Protein AF-U9TX97-F1 (afdb_monomer_lite)

Secondary structure (DSSP, 8-state):
-HHHHHHH----SEEEEEE-SSS--HHHHHHHHT-SS--EEEEEESS--GGGGHHHHHTTTTT--EEEEEE--SS----GGGGG-TT--EEEEE---GGGS-TT----------HHHHHHTT---TT--EEE--S---GGGGSTTSHHHHHHHHH-

Radius of gyration: 16.63 Å; chains: 1; bounding box: 49×25×44 Å

Structure (mmCIF, N/CA/C/O backbone):
data_AF-U9TX97-F1
#
_entry.id   AF-U9TX97-F1
#
loop_
_atom_site.group_PDB
_atom_site.id
_atom_site.type_symbol
_a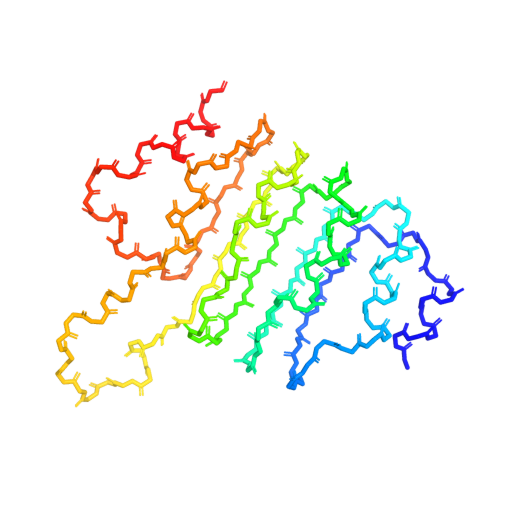tom_site.label_atom_id
_atom_site.label_alt_id
_atom_site.label_comp_id
_atom_site.label_asym_id
_atom_site.label_entity_id
_atom_site.label_seq_id
_atom_site.pdbx_PDB_ins_code
_atom_site.Cartn_x
_atom_site.Cartn_y
_atom_site.Cartn_z
_atom_site.occupancy
_atom_site.B_iso_or_equiv
_atom_site.auth_seq_id
_atom_site.auth_comp_id
_atom_site.auth_asym_id
_atom_site.auth_atom_id
_atom_site.pdbx_PDB_model_num
ATOM 1 N N . PHE A 1 1 ? -18.700 3.498 -14.867 1.00 90.56 1 PHE A N 1
ATOM 2 C CA . PHE A 1 1 ? -18.494 2.409 -13.892 1.00 90.56 1 PHE A CA 1
ATOM 3 C C . PHE A 1 1 ? -17.905 2.912 -12.572 1.00 90.56 1 PHE A C 1
ATOM 5 O O . PHE A 1 1 ? -18.680 3.078 -11.644 1.00 90.56 1 PHE A O 1
ATOM 12 N N . PHE A 1 2 ? -16.604 3.233 -12.464 1.00 94.81 2 PHE A N 1
ATOM 13 C CA . PHE A 1 2 ? -16.000 3.614 -11.169 1.00 94.81 2 PHE A CA 1
ATOM 14 C C . PHE A 1 2 ? -16.665 4.814 -10.483 1.00 94.81 2 PHE A C 1
ATOM 16 O O . PHE A 1 2 ? -16.882 4.761 -9.282 1.00 94.81 2 PHE A O 1
ATOM 23 N N . TYR A 1 3 ? -17.078 5.828 -11.250 1.00 95.12 3 TYR A N 1
ATOM 24 C CA . TYR A 1 3 ? -17.838 6.965 -10.719 1.00 95.12 3 TYR A CA 1
ATOM 25 C C . TYR A 1 3 ? -19.166 6.556 -10.062 1.00 95.12 3 TYR A C 1
ATOM 27 O O . TYR A 1 3 ? -19.579 7.140 -9.077 1.00 95.12 3 TYR A O 1
ATOM 35 N N . GLN A 1 4 ? -19.853 5.536 -10.583 1.00 96.00 4 GLN A N 1
ATOM 36 C CA . GLN A 1 4 ? -21.097 5.055 -9.972 1.00 96.00 4 GLN A CA 1
ATOM 37 C C . GLN A 1 4 ? -20.800 4.279 -8.689 1.00 96.00 4 GLN A C 1
ATOM 39 O O . GLN A 1 4 ? -21.470 4.494 -7.685 1.00 96.00 4 GLN A O 1
ATOM 44 N N . LEU A 1 5 ? -19.766 3.427 -8.699 1.00 95.69 5 LEU A N 1
ATOM 45 C CA . LEU A 1 5 ? -19.322 2.727 -7.493 1.00 95.69 5 LEU A CA 1
ATOM 46 C C . LEU A 1 5 ? -18.889 3.703 -6.399 1.00 95.69 5 LEU A C 1
ATOM 48 O O . LEU A 1 5 ? -19.191 3.463 -5.234 1.00 95.69 5 LEU A O 1
ATOM 52 N N . SER A 1 6 ? -18.236 4.809 -6.757 1.00 95.75 6 SER A N 1
ATOM 53 C CA . SER A 1 6 ? -17.796 5.810 -5.785 1.00 95.75 6 SER A CA 1
ATOM 54 C C . SER A 1 6 ? -18.961 6.494 -5.068 1.00 95.75 6 SER A C 1
ATOM 56 O O . SER A 1 6 ? -18.762 6.935 -3.945 1.00 95.75 6 SER A O 1
ATOM 58 N N . GLN A 1 7 ? -20.168 6.519 -5.652 1.00 95.88 7 GLN A N 1
ATOM 59 C 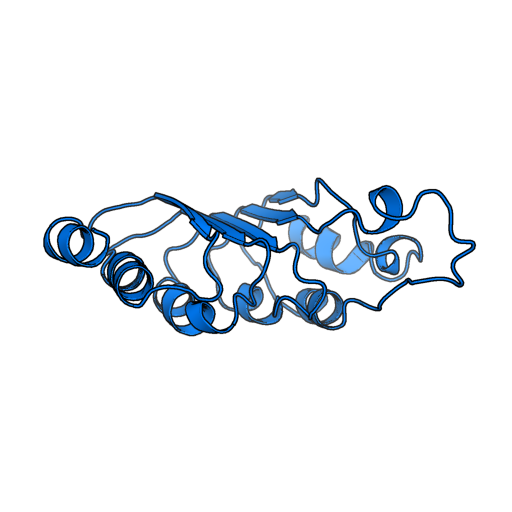CA . GLN A 1 7 ? -21.367 7.069 -5.000 1.00 95.88 7 GLN A CA 1
ATOM 60 C C . GLN A 1 7 ? -22.068 6.090 -4.047 1.00 95.88 7 GLN A C 1
ATOM 62 O O . GLN A 1 7 ? -22.901 6.510 -3.249 1.00 95.88 7 GLN A O 1
ATOM 67 N N . VAL A 1 8 ? -21.807 4.783 -4.160 1.00 95.81 8 VAL A N 1
ATOM 68 C CA . VAL A 1 8 ? -22.534 3.753 -3.389 1.00 95.81 8 VAL A CA 1
ATOM 69 C C . VAL A 1 8 ? -21.635 2.935 -2.464 1.00 95.81 8 VAL A C 1
ATOM 71 O O . VAL A 1 8 ? -22.124 2.252 -1.565 1.00 95.81 8 VAL A O 1
ATOM 74 N N . CYS A 1 9 ? -20.318 2.974 -2.667 1.00 93.94 9 CYS A N 1
ATOM 75 C CA . CYS A 1 9 ? -19.342 2.197 -1.916 1.00 93.94 9 CYS A CA 1
ATOM 76 C C . CYS A 1 9 ? -18.347 3.129 -1.223 1.00 93.94 9 CYS A C 1
ATOM 78 O O . CYS A 1 9 ? -17.452 3.666 -1.866 1.00 93.94 9 CYS A O 1
ATOM 80 N N . HIS A 1 10 ? -18.463 3.241 0.101 1.00 95.94 10 HIS A N 1
ATOM 81 C CA . HIS A 1 10 ? -17.564 4.049 0.941 1.00 95.94 10 HIS A CA 1
ATOM 82 C C . HIS A 1 10 ? -16.824 3.227 2.006 1.00 95.94 10 HIS A C 1
ATOM 84 O O . HIS A 1 10 ? -16.103 3.774 2.835 1.00 95.94 10 HIS A O 1
ATOM 90 N N . ASN A 1 11 ? -17.016 1.905 2.021 1.00 96.56 11 ASN A N 1
ATOM 91 C CA . ASN A 1 11 ? -16.507 1.013 3.068 1.00 96.56 11 ASN A CA 1
ATOM 92 C C . ASN A 1 11 ? -15.651 -0.137 2.515 1.00 96.56 11 ASN A C 1
ATOM 94 O O . ASN A 1 11 ? -15.454 -1.146 3.197 1.00 96.56 11 ASN A O 1
ATOM 98 N N . LEU A 1 12 ? -15.139 -0.010 1.287 1.00 97.38 12 LEU A N 1
ATOM 99 C CA . LEU A 1 12 ? -14.184 -0.970 0.747 1.00 97.38 12 LEU A CA 1
ATOM 100 C C . LEU A 1 12 ? -12.906 -0.919 1.584 1.00 97.38 12 LEU A C 1
ATOM 102 O O . LEU A 1 12 ? -12.250 0.112 1.704 1.00 97.38 12 LEU A O 1
ATOM 106 N N . GLN A 1 13 ? -12.541 -2.066 2.148 1.00 97.56 13 GLN A N 1
ATOM 107 C CA . GLN A 1 13 ? -11.291 -2.213 2.895 1.00 97.56 13 GLN A CA 1
ATOM 108 C C . GLN A 1 13 ? -10.132 -2.633 1.992 1.00 97.56 13 GLN A C 1
ATOM 110 O O . GLN A 1 13 ? -8.975 -2.588 2.408 1.00 97.56 13 GLN A O 1
ATOM 115 N N . SER A 1 14 ? -10.420 -3.094 0.776 1.00 98.12 14 SER A N 1
ATOM 116 C CA . SER A 1 14 ? -9.425 -3.612 -0.157 1.00 98.12 14 SER A CA 1
ATOM 117 C C . SER A 1 14 ? -9.791 -3.252 -1.587 1.00 98.12 14 SER A C 1
ATOM 119 O O . SER A 1 14 ? -10.928 -3.467 -2.003 1.00 98.12 14 SER A O 1
ATOM 121 N N . ILE A 1 15 ? -8.820 -2.730 -2.331 1.00 97.75 15 ILE A N 1
ATOM 122 C CA . ILE A 1 15 ? -8.935 -2.448 -3.763 1.00 97.75 15 ILE A CA 1
ATOM 123 C C . ILE A 1 15 ? -7.728 -3.080 -4.455 1.00 97.75 15 ILE A C 1
ATOM 125 O O . ILE A 1 15 ? -6.587 -2.802 -4.093 1.00 97.75 15 ILE A O 1
ATOM 129 N N . ALA A 1 16 ? -7.989 -3.933 -5.443 1.00 97.00 16 ALA A N 1
ATOM 130 C CA . ALA A 1 16 ? -6.975 -4.559 -6.284 1.00 97.00 16 ALA A CA 1
ATOM 131 C C . ALA A 1 16 ? -7.354 -4.350 -7.750 1.00 97.00 16 ALA A C 1
ATOM 133 O O . ALA A 1 16 ? -8.400 -4.834 -8.181 1.00 97.00 16 ALA A O 1
ATOM 134 N N . ILE A 1 17 ? -6.558 -3.578 -8.491 1.00 94.19 17 ILE A N 1
ATOM 135 C CA . ILE A 1 17 ? -6.893 -3.151 -9.854 1.00 94.19 17 ILE A CA 1
ATOM 136 C C . ILE A 1 17 ? -5.662 -3.221 -10.751 1.00 94.19 17 ILE A C 1
ATOM 138 O O . ILE A 1 17 ? -4.569 -2.793 -10.380 1.00 94.19 17 ILE A O 1
ATOM 142 N N . ILE A 1 18 ? -5.892 -3.721 -11.962 1.00 92.06 18 ILE A N 1
ATOM 143 C CA . ILE A 1 18 ? -4.959 -3.649 -13.079 1.00 92.06 18 ILE A CA 1
ATOM 144 C C . ILE A 1 18 ? -5.404 -2.493 -13.984 1.00 92.06 18 ILE A C 1
ATOM 146 O O . ILE A 1 18 ? -6.565 -2.426 -14.392 1.00 92.06 18 ILE A O 1
ATOM 150 N N . ILE A 1 19 ? -4.497 -1.560 -14.254 1.00 88.19 19 ILE A N 1
ATOM 151 C CA . ILE A 1 19 ? -4.713 -0.347 -15.039 1.00 88.19 19 ILE A CA 1
ATOM 152 C C . ILE A 1 19 ? -4.074 -0.565 -16.412 1.00 88.19 19 ILE A C 1
ATOM 154 O O . ILE A 1 19 ? -2.862 -0.447 -16.565 1.00 88.19 19 ILE A O 1
ATOM 158 N N . ASN A 1 20 ? -4.912 -0.888 -17.399 1.00 83.88 20 ASN A N 1
ATOM 159 C CA . ASN A 1 20 ? -4.495 -1.141 -18.786 1.00 83.88 20 ASN A CA 1
ATOM 160 C C . ASN A 1 20 ? -4.612 0.095 -19.696 1.00 83.88 20 ASN A C 1
ATOM 162 O O . ASN A 1 20 ? -4.309 0.019 -20.878 1.00 83.88 20 ASN A O 1
ATOM 166 N N . ASN A 1 21 ? -5.115 1.216 -19.178 1.00 79.00 21 ASN A N 1
ATOM 167 C CA . ASN A 1 21 ? -5.241 2.458 -19.940 1.00 79.00 21 ASN A CA 1
ATOM 168 C C . ASN A 1 21 ? -4.011 3.315 -19.721 1.00 79.00 21 ASN A C 1
ATOM 170 O O . ASN A 1 21 ? -3.518 3.312 -18.606 1.00 79.00 21 ASN A O 1
ATOM 174 N N . ASN A 1 22 ? -3.660 4.154 -20.688 1.00 78.56 22 ASN A N 1
ATOM 175 C CA . ASN A 1 22 ? -2.606 5.174 -20.635 1.00 78.56 22 ASN A CA 1
ATOM 176 C C . ASN A 1 22 ? -2.762 6.273 -19.533 1.00 78.56 22 ASN A C 1
ATOM 178 O O . ASN A 1 22 ? -2.033 7.263 -19.534 1.00 78.56 22 ASN A O 1
ATOM 182 N N . TYR A 1 23 ? -3.727 6.148 -18.611 1.00 82.56 23 TYR A N 1
ATOM 183 C CA . TYR A 1 23 ? -3.882 7.019 -17.441 1.00 82.56 23 TYR A CA 1
ATOM 184 C C . TYR A 1 23 ? -4.798 6.403 -16.370 1.00 82.56 23 TYR A C 1
ATOM 186 O O . TYR A 1 23 ? -5.686 5.584 -16.637 1.00 82.56 23 TYR A O 1
ATOM 194 N N . VAL A 1 24 ? -4.653 6.880 -15.130 1.00 88.06 24 VAL A N 1
ATOM 195 C CA . VAL A 1 24 ? -5.577 6.556 -14.035 1.00 88.06 24 VAL A CA 1
ATOM 196 C C . VAL A 1 24 ? -6.853 7.386 -14.176 1.00 88.06 24 VAL A C 1
ATOM 198 O O . VAL A 1 24 ? -6.833 8.608 -14.042 1.00 88.06 24 VAL A O 1
ATOM 201 N N . SER A 1 25 ? -7.992 6.731 -14.413 1.00 91.62 25 SER A N 1
ATOM 202 C CA . SER A 1 25 ? -9.270 7.436 -14.593 1.00 91.62 25 SER A CA 1
ATOM 203 C C . SER A 1 25 ? -9.706 8.226 -13.348 1.00 91.62 25 SER A C 1
ATOM 205 O O . SER A 1 25 ? -9.563 7.752 -12.218 1.00 91.62 25 SER A O 1
ATOM 207 N N . ASN A 1 26 ? -10.337 9.390 -13.547 1.00 93.75 26 ASN A N 1
ATOM 208 C CA . ASN A 1 26 ? -10.877 10.205 -12.449 1.00 93.75 26 ASN A CA 1
ATOM 209 C C . ASN A 1 26 ? -11.889 9.440 -11.591 1.00 93.75 26 ASN A C 1
ATOM 211 O O . ASN A 1 26 ? -11.859 9.551 -10.372 1.00 93.75 26 ASN A O 1
ATOM 215 N N . GLY A 1 27 ? -12.725 8.598 -12.208 1.00 95.81 27 GLY A N 1
ATOM 216 C CA . GLY A 1 27 ? -13.668 7.764 -11.463 1.00 95.81 27 GLY A CA 1
ATOM 217 C C . GLY A 1 27 ? -12.973 6.777 -10.520 1.00 95.81 27 GLY A C 1
ATOM 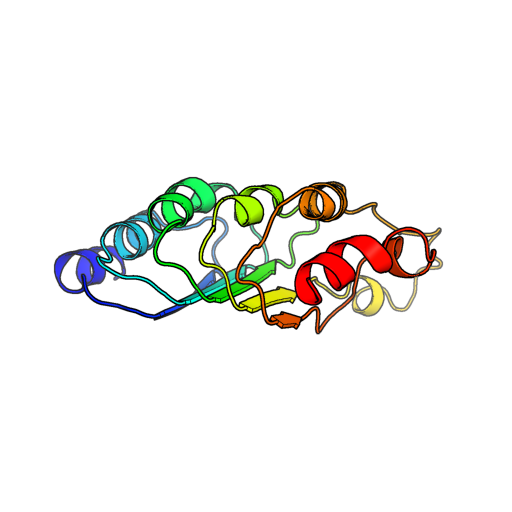218 O O . GLY A 1 27 ? -13.468 6.536 -9.426 1.00 95.81 27 GLY A O 1
ATOM 219 N N . LEU A 1 28 ? -11.815 6.226 -10.905 1.00 95.44 28 LEU A N 1
ATOM 220 C CA . LEU A 1 28 ? -11.019 5.374 -10.016 1.00 95.44 28 LEU A CA 1
ATOM 221 C C . LEU A 1 28 ? -10.377 6.190 -8.884 1.00 95.44 28 LEU A C 1
ATOM 223 O O . LEU A 1 28 ? -10.416 5.766 -7.728 1.00 95.44 28 LEU A O 1
ATOM 227 N N . LYS A 1 29 ? -9.829 7.372 -9.198 1.00 96.19 29 LYS A N 1
ATOM 228 C CA . LYS A 1 29 ? -9.283 8.291 -8.184 1.00 96.19 29 LYS A CA 1
ATOM 229 C C . LYS A 1 29 ? -10.357 8.664 -7.152 1.00 96.19 29 LYS A C 1
ATOM 231 O O . LYS A 1 29 ? -10.091 8.662 -5.953 1.00 96.19 29 LYS A O 1
ATOM 236 N N . GLU A 1 30 ? -11.578 8.930 -7.605 1.00 97.38 30 GLU A N 1
ATOM 237 C CA . GLU A 1 30 ? -12.720 9.240 -6.744 1.00 97.38 30 GLU A CA 1
ATOM 238 C C . GLU A 1 30 ? -13.158 8.032 -5.911 1.00 97.38 30 GLU A C 1
ATOM 240 O O . GLU A 1 30 ? -13.303 8.156 -4.697 1.00 97.38 30 GLU A O 1
ATOM 245 N N . LEU A 1 31 ? -13.280 6.850 -6.530 1.00 97.69 31 LEU A N 1
ATOM 246 C CA . LEU A 1 31 ? -13.609 5.615 -5.820 1.00 97.69 31 LEU A CA 1
ATOM 247 C C . LEU A 1 31 ? -12.640 5.360 -4.669 1.00 97.69 31 LEU A C 1
ATOM 249 O O . LEU A 1 31 ? -13.091 5.117 -3.558 1.00 97.69 31 LEU A O 1
ATOM 253 N N . ILE A 1 32 ? -11.330 5.438 -4.903 1.00 97.50 32 ILE A N 1
ATOM 254 C CA . ILE A 1 32 ? -10.343 5.246 -3.834 1.00 97.50 32 ILE A CA 1
ATOM 255 C C . ILE A 1 32 ? -10.504 6.343 -2.778 1.00 97.50 32 ILE A C 1
ATOM 257 O O . ILE A 1 32 ? -10.679 6.022 -1.607 1.00 97.50 32 ILE A O 1
ATOM 261 N N . SER A 1 33 ? -10.533 7.616 -3.194 1.00 97.00 33 SER A N 1
ATOM 262 C CA . SER A 1 33 ? -10.567 8.766 -2.281 1.00 97.00 33 SER A CA 1
ATOM 263 C C . SER A 1 33 ? -11.755 8.769 -1.317 1.00 97.00 33 SER A C 1
ATOM 265 O O . SER A 1 33 ? -11.653 9.396 -0.264 1.00 97.00 33 SER A O 1
ATOM 267 N N . LEU A 1 34 ? -12.887 8.174 -1.697 1.00 97.25 34 LEU A N 1
ATOM 268 C CA . LEU A 1 34 ? -14.123 8.186 -0.910 1.00 97.25 34 LEU A CA 1
ATOM 269 C C . LEU A 1 34 ? -14.253 6.991 0.049 1.00 97.25 34 LEU A C 1
ATOM 271 O O . LEU A 1 34 ? -15.312 6.815 0.652 1.00 97.25 34 LEU A O 1
ATOM 275 N N . GLN A 1 35 ? -13.213 6.162 0.201 1.00 97.69 35 GLN A N 1
ATOM 276 C CA . GLN A 1 35 ? -13.235 5.049 1.154 1.00 97.69 35 GLN A CA 1
ATOM 277 C C . GLN A 1 35 ? -12.895 5.501 2.580 1.00 97.69 35 GLN A C 1
ATOM 279 O O . GLN A 1 35 ? -11.841 6.077 2.835 1.00 97.69 35 GLN A O 1
ATOM 284 N N . ASN A 1 36 ? -13.748 5.153 3.542 1.00 95.12 36 ASN A N 1
ATOM 285 C CA . ASN A 1 36 ? -13.605 5.548 4.946 1.00 95.12 36 ASN A CA 1
ATOM 286 C C . ASN A 1 36 ? -12.433 4.860 5.663 1.00 95.12 36 ASN A C 1
ATOM 288 O O . ASN A 1 36 ? -11.830 5.435 6.564 1.00 95.12 36 ASN A O 1
ATOM 292 N N . ASN A 1 37 ? -12.133 3.605 5.316 1.00 94.25 37 ASN A N 1
ATOM 293 C CA . ASN A 1 37 ? -11.127 2.805 6.021 1.00 94.25 37 ASN A CA 1
ATOM 294 C C . ASN A 1 37 ? -10.457 1.793 5.086 1.00 94.25 37 ASN A C 1
ATOM 296 O O . ASN A 1 37 ? -10.535 0.575 5.280 1.00 94.25 37 ASN A O 1
ATOM 300 N N . LEU A 1 38 ? -9.841 2.312 4.028 1.00 98.00 38 LEU A N 1
ATOM 301 C CA . LEU A 1 38 ? -9.122 1.495 3.064 1.00 98.00 38 LEU A CA 1
ATOM 302 C C . LEU A 1 38 ? -7.816 0.985 3.680 1.00 98.00 38 LEU A C 1
ATOM 304 O O . LEU A 1 38 ? -6.964 1.779 4.077 1.00 98.00 38 LEU A O 1
ATOM 308 N N . LYS A 1 39 ? -7.663 -0.339 3.754 1.00 98.25 39 LYS A N 1
ATOM 309 C CA . LYS A 1 39 ? -6.516 -1.001 4.395 1.00 98.25 39 LYS A CA 1
ATOM 310 C C . LYS A 1 39 ? -5.536 -1.585 3.390 1.00 98.25 39 LYS A C 1
ATOM 312 O O . LYS A 1 39 ? -4.331 -1.568 3.625 1.00 98.25 39 LYS A O 1
ATOM 317 N N . ASN A 1 40 ? -6.049 -2.105 2.279 1.00 98.50 40 ASN A N 1
ATOM 318 C CA . ASN A 1 40 ? -5.245 -2.826 1.303 1.00 98.50 40 ASN A CA 1
ATOM 319 C C . ASN A 1 40 ? -5.405 -2.197 -0.081 1.00 98.50 40 ASN A C 1
ATOM 321 O O . ASN A 1 40 ? -6.521 -2.082 -0.593 1.00 98.50 40 ASN A O 1
ATOM 325 N N . ILE A 1 41 ? -4.285 -1.841 -0.697 1.00 97.88 41 ILE A N 1
ATOM 326 C CA . ILE A 1 41 ? -4.219 -1.386 -2.085 1.00 97.88 41 ILE A CA 1
ATOM 327 C C . ILE A 1 41 ? -3.280 -2.319 -2.847 1.00 97.88 41 ILE A C 1
ATOM 329 O O . ILE A 1 41 ? -2.145 -2.548 -2.429 1.00 97.88 41 ILE A O 1
ATOM 333 N N . ALA A 1 42 ? -3.746 -2.826 -3.984 1.00 96.38 42 ALA A N 1
ATOM 334 C CA . ALA A 1 42 ? -2.917 -3.476 -4.984 1.00 96.38 42 ALA A CA 1
ATOM 335 C C . ALA A 1 42 ? -3.140 -2.802 -6.340 1.00 96.38 42 ALA A C 1
ATOM 337 O O . ALA A 1 42 ? -4.244 -2.851 -6.881 1.00 96.38 42 ALA A O 1
ATOM 338 N N . LEU A 1 43 ? -2.103 -2.169 -6.881 1.00 93.06 43 LEU A N 1
ATOM 339 C CA . LEU A 1 43 ? -2.144 -1.535 -8.196 1.00 93.06 43 LEU A CA 1
ATOM 340 C C . LEU A 1 43 ? -1.129 -2.203 -9.109 1.00 93.06 43 LEU A C 1
ATOM 342 O O . LEU A 1 43 ? 0.016 -2.442 -8.723 1.00 93.06 43 LEU A O 1
ATOM 346 N N . SER A 1 44 ? -1.562 -2.504 -10.323 1.00 89.31 44 SER A N 1
ATOM 347 C CA . SER A 1 44 ? -0.697 -2.985 -11.392 1.00 89.31 44 SER A CA 1
ATOM 348 C C . SER A 1 44 ? -0.930 -2.127 -12.619 1.00 89.31 44 SER A C 1
ATOM 350 O O . SER A 1 44 ? -2.077 -1.888 -12.980 1.00 89.31 44 SER A O 1
ATOM 352 N N . THR A 1 45 ? 0.133 -1.638 -13.234 1.00 85.69 45 THR A N 1
ATOM 353 C CA . THR A 1 45 ? 0.071 -0.845 -14.463 1.00 85.69 45 THR A CA 1
ATOM 354 C C . THR A 1 45 ? 1.109 -1.359 -15.445 1.00 85.69 45 THR A C 1
ATOM 356 O O . THR A 1 45 ? 2.176 -1.803 -15.013 1.00 85.69 45 THR A O 1
ATOM 359 N N . PHE A 1 46 ? 0.769 -1.331 -16.735 1.00 77.56 46 PHE A N 1
ATOM 360 C CA . PHE A 1 46 ? 1.654 -1.826 -17.783 1.00 77.56 46 PHE A CA 1
ATOM 361 C C . PHE A 1 46 ? 2.336 -0.714 -18.598 1.00 77.56 46 PHE A C 1
ATOM 363 O O . PHE A 1 46 ? 3.522 -0.805 -18.889 1.00 77.56 46 PHE A O 1
ATOM 370 N N . ASP A 1 47 ? 1.627 0.384 -18.857 1.00 71.25 47 ASP A N 1
ATOM 371 C CA . ASP A 1 47 ? 2.105 1.458 -19.742 1.00 71.25 47 ASP A CA 1
ATOM 372 C C . ASP A 1 47 ? 1.977 2.847 -19.091 1.00 71.25 47 ASP A C 1
ATOM 374 O O . ASP A 1 47 ? 1.744 3.840 -19.779 1.00 71.25 47 ASP A O 1
ATOM 378 N N . ASN A 1 48 ? 2.023 2.923 -17.751 1.00 70.19 48 ASN A N 1
ATOM 379 C CA . ASN A 1 48 ? 1.778 4.184 -17.038 1.00 70.19 48 ASN A CA 1
ATOM 380 C C . ASN A 1 48 ? 2.608 4.404 -15.799 1.00 70.19 48 ASN A C 1
ATOM 382 O O . ASN A 1 48 ? 2.760 3.517 -14.958 1.00 70.19 48 ASN A O 1
ATOM 386 N N . ASN A 1 49 ? 2.855 5.687 -15.564 1.00 73.31 49 ASN A N 1
ATOM 387 C CA . ASN A 1 49 ? 3.276 6.203 -14.283 1.00 73.31 49 ASN A CA 1
ATOM 388 C C . ASN A 1 49 ? 2.115 6.259 -13.263 1.00 73.31 49 ASN A C 1
ATOM 390 O O . ASN A 1 49 ? 1.040 6.810 -13.516 1.00 73.31 49 ASN A O 1
ATOM 394 N N . LEU A 1 50 ? 2.356 5.736 -12.057 1.00 81.19 50 LEU A N 1
ATOM 395 C CA . LEU A 1 50 ? 1.438 5.838 -10.914 1.00 81.19 50 LEU A CA 1
ATOM 396 C C . LEU A 1 50 ? 1.492 7.201 -10.194 1.00 81.19 50 LEU A C 1
ATOM 398 O O . LEU A 1 50 ? 0.748 7.407 -9.234 1.00 81.19 50 LEU A O 1
ATOM 402 N N . ALA A 1 51 ? 2.320 8.149 -10.634 1.00 83.75 51 ALA A N 1
ATOM 403 C CA . ALA A 1 51 ? 2.453 9.477 -10.026 1.00 83.75 51 ALA A CA 1
ATOM 404 C C . ALA A 1 51 ? 1.096 10.172 -9.835 1.00 83.75 51 ALA A C 1
ATOM 406 O O . ALA A 1 51 ? 0.794 10.713 -8.771 1.00 83.75 51 ALA A O 1
ATOM 407 N N . ASP A 1 52 ? 0.230 10.050 -10.833 1.00 86.00 52 ASP A N 1
ATOM 408 C CA . ASP A 1 52 ? -1.094 10.661 -10.886 1.00 86.00 52 ASP A CA 1
ATOM 409 C C . ASP A 1 52 ? -2.091 10.162 -9.832 1.00 86.00 52 ASP A C 1
ATOM 411 O O . ASP A 1 52 ? -3.101 10.829 -9.574 1.00 86.00 52 ASP A O 1
ATOM 415 N N . ILE A 1 53 ? -1.858 8.978 -9.256 1.00 91.00 53 ILE A N 1
ATOM 416 C CA . ILE A 1 53 ? -2.713 8.395 -8.214 1.00 91.00 53 ILE A CA 1
ATOM 417 C C . ILE A 1 53 ? -2.143 8.607 -6.809 1.00 91.00 53 ILE A C 1
ATOM 419 O O . ILE A 1 53 ? -2.870 8.446 -5.830 1.00 91.00 53 ILE A O 1
ATOM 423 N N . ILE A 1 54 ? -0.879 9.027 -6.680 1.00 92.31 54 ILE A N 1
ATOM 424 C CA . ILE A 1 54 ? -0.223 9.240 -5.381 1.00 92.31 54 ILE A CA 1
ATOM 425 C C . ILE A 1 54 ? -1.028 10.166 -4.458 1.00 92.31 54 ILE A C 1
ATOM 427 O O . ILE A 1 54 ? -1.283 9.757 -3.321 1.00 92.31 54 ILE A O 1
ATOM 431 N N . PRO A 1 55 ? -1.501 11.355 -4.892 1.00 94.81 55 PRO A N 1
ATOM 432 C CA . PRO A 1 55 ? -2.277 12.235 -4.017 1.00 94.81 55 PRO A CA 1
ATOM 433 C C . PRO A 1 55 ? -3.547 11.567 -3.483 1.00 94.81 55 PRO A C 1
ATOM 435 O O . PRO A 1 55 ? -3.960 11.819 -2.353 1.00 94.81 55 PRO A O 1
ATOM 438 N N . THR A 1 56 ? -4.156 10.687 -4.282 1.00 95.94 56 THR A N 1
ATOM 439 C CA . THR A 1 56 ? -5.322 9.901 -3.881 1.00 95.94 56 THR A CA 1
ATOM 440 C C . THR A 1 56 ? -4.955 8.862 -2.824 1.00 95.94 56 THR A C 1
ATOM 442 O O . THR A 1 56 ? -5.659 8.747 -1.825 1.00 95.94 56 THR A O 1
ATOM 445 N N . LEU A 1 57 ? -3.850 8.132 -3.003 1.00 96.19 57 LEU A N 1
ATOM 446 C CA . LEU A 1 57 ? -3.403 7.115 -2.045 1.00 96.19 57 LEU A CA 1
ATOM 447 C C . LEU A 1 57 ? -2.998 7.726 -0.699 1.00 96.19 57 LEU A C 1
ATOM 449 O O . LEU A 1 57 ? -3.352 7.186 0.348 1.00 96.19 57 LEU A O 1
ATOM 453 N N . ILE A 1 58 ? -2.313 8.875 -0.717 1.00 95.56 58 ILE A N 1
ATOM 454 C CA . ILE A 1 58 ? -1.844 9.571 0.493 1.00 95.56 58 ILE A CA 1
ATOM 455 C C . ILE A 1 58 ? -3.003 9.969 1.420 1.00 95.56 58 ILE A C 1
ATOM 457 O O . ILE A 1 58 ? -2.810 10.015 2.633 1.00 95.56 58 ILE A O 1
ATOM 461 N N . LYS A 1 59 ? -4.224 10.182 0.909 1.00 96.38 59 LYS A N 1
ATOM 462 C CA . LYS A 1 59 ? -5.404 10.433 1.765 1.00 96.38 59 LYS A CA 1
ATOM 463 C C . LYS A 1 59 ? -5.693 9.292 2.743 1.00 96.38 59 LYS A C 1
ATOM 465 O O . LYS A 1 59 ? -6.290 9.518 3.790 1.00 96.38 59 LYS A O 1
ATOM 470 N N . HIS A 1 60 ? -5.237 8.086 2.419 1.00 97.06 60 HIS A N 1
ATOM 471 C CA . HIS A 1 60 ? -5.384 6.886 3.236 1.00 97.06 60 HIS A CA 1
ATOM 472 C C . HIS A 1 60 ? -4.073 6.510 3.946 1.00 97.06 60 HIS A C 1
ATOM 474 O O . HIS A 1 60 ? -3.904 5.367 4.373 1.00 97.06 60 HIS A O 1
ATOM 480 N N . SER A 1 61 ? -3.144 7.465 4.103 1.00 95.75 61 SER A N 1
ATOM 481 C CA . SER A 1 61 ? -1.838 7.278 4.759 1.00 95.75 61 SER A CA 1
ATOM 482 C C . SER A 1 61 ? -1.934 6.647 6.148 1.00 95.75 61 SER A C 1
ATOM 484 O O . SER A 1 61 ? -1.094 5.834 6.531 1.00 95.75 61 SER A O 1
ATOM 486 N N . ASN A 1 62 ? -2.999 6.982 6.878 1.00 95.31 62 ASN A N 1
ATOM 487 C CA . ASN A 1 62 ? -3.248 6.499 8.230 1.00 95.31 62 ASN A CA 1
ATOM 488 C C . ASN A 1 62 ? -4.033 5.180 8.288 1.00 95.31 62 ASN A C 1
ATOM 490 O O . ASN A 1 62 ? -4.135 4.607 9.367 1.00 95.31 62 ASN A O 1
ATOM 494 N N . SER A 1 63 ? -4.604 4.683 7.190 1.00 97.12 63 SER A N 1
ATOM 495 C CA . SER A 1 63 ? -5.420 3.456 7.208 1.00 97.12 63 SER A CA 1
ATOM 496 C C . SER A 1 63 ? -4.796 2.300 6.434 1.00 97.12 63 SER A C 1
ATOM 498 O O . SER A 1 63 ? -5.026 1.145 6.791 1.00 97.12 63 SER A O 1
ATOM 500 N N . ILE A 1 64 ? -3.998 2.587 5.401 1.00 98.38 64 ILE A N 1
ATOM 501 C CA . ILE A 1 64 ? -3.372 1.549 4.584 1.00 98.38 64 ILE A CA 1
ATOM 502 C C . ILE A 1 64 ? -2.339 0.783 5.415 1.00 98.38 64 ILE A C 1
ATOM 504 O O . ILE A 1 64 ? -1.376 1.339 5.938 1.00 98.38 64 ILE A O 1
ATOM 508 N N . THR A 1 65 ? -2.548 -0.528 5.489 1.00 98.50 65 THR A N 1
ATOM 509 C CA . THR A 1 65 ? -1.669 -1.502 6.138 1.00 98.50 65 THR A CA 1
ATOM 510 C C . THR A 1 65 ? -0.967 -2.403 5.131 1.00 98.50 65 THR A C 1
ATOM 512 O O . THR A 1 65 ? 0.070 -2.973 5.456 1.00 98.50 65 THR A O 1
ATOM 515 N N . LYS A 1 66 ? -1.506 -2.556 3.914 1.00 98.50 66 LYS A N 1
ATOM 516 C CA . LYS A 1 66 ? -0.895 -3.382 2.865 1.00 98.50 66 LYS A CA 1
ATOM 517 C C . LYS A 1 66 ? -0.857 -2.649 1.536 1.00 98.50 66 LYS A C 1
ATOM 519 O O . LYS A 1 66 ? -1.895 -2.195 1.049 1.00 98.50 66 LYS A O 1
ATOM 524 N N . LEU A 1 67 ? 0.325 -2.593 0.937 1.00 97.31 67 LEU A N 1
ATOM 525 C CA . LEU A 1 67 ? 0.554 -1.952 -0.349 1.00 97.31 67 LEU A CA 1
ATOM 526 C C . LEU A 1 67 ? 1.254 -2.921 -1.299 1.00 97.31 67 LEU A C 1
ATOM 528 O O . LEU A 1 67 ? 2.359 -3.387 -1.025 1.00 97.31 67 LEU A O 1
ATOM 532 N N . ARG A 1 68 ? 0.615 -3.196 -2.436 1.00 94.94 68 ARG A N 1
ATOM 533 C CA . ARG A 1 68 ? 1.211 -3.931 -3.549 1.00 94.94 68 ARG A CA 1
ATOM 534 C C . ARG A 1 68 ? 1.274 -3.045 -4.781 1.00 94.94 68 ARG A C 1
ATOM 536 O O . ARG A 1 68 ? 0.244 -2.542 -5.222 1.00 94.94 68 ARG A O 1
ATOM 543 N N . LEU A 1 69 ? 2.464 -2.900 -5.347 1.00 91.25 69 LEU A N 1
ATOM 544 C CA . LEU A 1 69 ? 2.691 -2.136 -6.567 1.00 91.25 69 LEU A CA 1
ATOM 545 C C . LEU A 1 69 ? 3.397 -3.011 -7.597 1.00 91.25 69 LEU A C 1
ATOM 547 O O . LEU A 1 69 ? 4.401 -3.657 -7.298 1.00 91.25 69 LEU A O 1
ATOM 551 N N . TYR A 1 70 ? 2.855 -3.004 -8.807 1.00 86.75 70 TYR A N 1
ATOM 552 C CA . TYR A 1 70 ? 3.512 -3.485 -10.010 1.00 86.75 70 TYR A CA 1
ATOM 553 C C . TYR A 1 70 ? 3.462 -2.372 -11.051 1.00 86.75 70 TYR A C 1
ATOM 555 O O . TYR A 1 70 ? 2.395 -1.806 -11.300 1.00 86.75 70 TYR A O 1
ATOM 563 N N . ASN A 1 71 ? 4.603 -2.067 -11.647 1.00 78.56 71 ASN A N 1
ATOM 564 C CA . ASN A 1 71 ? 4.691 -1.161 -12.779 1.00 78.56 71 ASN A CA 1
ATOM 565 C C . ASN A 1 71 ? 5.613 -1.805 -13.807 1.00 78.56 71 ASN A C 1
ATOM 567 O O . ASN A 1 71 ? 6.707 -2.189 -13.404 1.00 78.56 71 ASN A O 1
ATOM 571 N N . SER A 1 72 ? 5.188 -1.959 -15.065 1.00 73.19 72 SER A N 1
ATOM 572 C CA . SER A 1 72 ? 6.106 -2.354 -16.143 1.00 73.19 72 SER A CA 1
ATOM 573 C C . SER A 1 72 ? 6.686 -1.195 -16.940 1.00 73.19 72 SER A C 1
ATOM 575 O O . SER A 1 72 ? 7.560 -1.437 -17.766 1.00 73.19 72 SER A O 1
ATOM 577 N N . ASP A 1 73 ? 6.258 0.037 -16.666 1.00 67.06 73 ASP A N 1
ATOM 578 C CA . ASP A 1 73 ? 6.928 1.223 -17.180 1.00 67.06 73 ASP A CA 1
ATOM 579 C C . ASP A 1 73 ? 8.322 1.332 -16.548 1.00 67.06 73 ASP A C 1
ATOM 581 O O . ASP A 1 73 ? 8.500 1.207 -15.328 1.00 67.06 73 ASP A O 1
ATOM 585 N N . GLU A 1 74 ? 9.315 1.519 -17.411 1.00 58.16 74 GLU A N 1
ATOM 586 C CA . GLU A 1 74 ? 10.716 1.646 -17.033 1.00 58.16 74 GLU A CA 1
ATOM 587 C C . GLU A 1 74 ? 11.021 3.019 -16.417 1.00 58.16 74 GLU A C 1
ATOM 589 O O . GLU A 1 74 ? 12.056 3.180 -15.758 1.00 58.16 74 GLU A O 1
ATOM 594 N N . ASP A 1 75 ? 10.124 3.993 -16.599 1.00 58.38 75 ASP A N 1
ATOM 595 C CA . ASP A 1 75 ? 10.255 5.322 -16.024 1.00 58.38 75 ASP A CA 1
ATOM 596 C C . ASP A 1 75 ? 9.847 5.312 -14.546 1.00 58.38 75 ASP A C 1
ATOM 598 O O . ASP A 1 75 ? 8.671 5.241 -14.183 1.00 58.38 75 ASP A O 1
ATOM 602 N N . ASN A 1 76 ? 10.888 5.364 -13.703 1.00 61.16 76 ASN A N 1
ATOM 603 C CA . ASN A 1 76 ? 10.907 5.644 -12.265 1.00 61.16 76 ASN A CA 1
ATOM 604 C C . ASN A 1 76 ? 9.520 5.665 -11.619 1.00 61.16 76 ASN A C 1
ATOM 606 O O . ASN A 1 76 ? 8.890 6.716 -11.502 1.00 61.16 76 ASN A O 1
ATOM 610 N N . LEU A 1 77 ? 9.058 4.497 -11.161 1.00 71.50 77 LEU A N 1
ATOM 611 C CA . LEU A 1 77 ? 7.952 4.437 -10.217 1.00 71.50 77 LEU A CA 1
ATOM 612 C C . LEU A 1 77 ? 8.361 5.270 -8.988 1.00 71.50 77 LEU A C 1
ATOM 614 O O . LEU A 1 77 ? 9.270 4.841 -8.272 1.00 71.50 77 LEU A O 1
ATOM 618 N N . PRO A 1 78 ? 7.714 6.415 -8.700 1.00 79.25 78 PRO A N 1
ATOM 619 C CA . PRO A 1 78 ? 8.014 7.168 -7.491 1.00 79.25 78 PRO A CA 1
ATOM 620 C C . PRO A 1 78 ? 7.695 6.285 -6.287 1.00 79.25 78 PRO A C 1
ATOM 622 O O . PRO A 1 78 ? 6.533 6.040 -6.000 1.00 79.25 78 PRO A O 1
ATOM 625 N N . LEU A 1 79 ? 8.710 5.766 -5.594 1.00 85.75 79 LEU A N 1
ATOM 626 C CA . LEU A 1 79 ? 8.542 4.912 -4.407 1.00 85.75 79 LEU A CA 1
ATOM 627 C C . LEU A 1 79 ? 8.644 5.706 -3.101 1.00 85.75 79 LEU A C 1
ATOM 629 O O . LEU A 1 79 ? 8.205 5.235 -2.055 1.00 85.75 79 LEU A O 1
ATOM 633 N N . SER A 1 80 ? 9.182 6.926 -3.144 1.00 85.12 80 SER A N 1
ATOM 634 C CA . SER A 1 80 ? 9.396 7.766 -1.958 1.00 85.12 80 SER A CA 1
ATOM 635 C C . SER A 1 80 ? 8.108 8.043 -1.170 1.00 85.12 80 SER A C 1
ATOM 637 O O . SER A 1 80 ? 8.142 8.084 0.060 1.00 85.12 80 SER A O 1
ATOM 639 N N . PHE A 1 81 ? 6.953 8.142 -1.845 1.00 90.44 81 PHE A N 1
ATOM 640 C CA . PHE A 1 81 ? 5.654 8.351 -1.189 1.00 90.44 81 PHE A CA 1
ATOM 641 C C . PHE A 1 81 ? 5.254 7.204 -0.253 1.00 90.44 81 PHE A C 1
ATOM 643 O O . PHE A 1 81 ? 4.439 7.411 0.643 1.00 90.44 81 PHE A O 1
ATOM 650 N N . ILE A 1 82 ? 5.821 6.005 -0.429 1.00 93.12 82 ILE A N 1
ATOM 651 C CA . ILE A 1 82 ? 5.513 4.856 0.426 1.00 93.12 82 ILE A CA 1
ATOM 652 C C . ILE A 1 82 ? 5.882 5.170 1.882 1.00 93.12 82 ILE A C 1
ATOM 654 O O . ILE A 1 82 ? 5.159 4.784 2.797 1.00 93.12 82 ILE A O 1
ATOM 658 N N . GLY A 1 83 ? 6.933 5.963 2.114 1.00 91.94 83 GLY A N 1
ATOM 659 C CA . GLY A 1 83 ? 7.334 6.397 3.457 1.00 91.94 83 GLY A CA 1
ATOM 660 C C . GLY A 1 83 ? 6.285 7.218 4.219 1.00 91.94 83 GLY A C 1
ATOM 661 O O . GLY A 1 83 ? 6.429 7.418 5.420 1.00 91.94 83 GLY A O 1
ATOM 662 N N . ILE A 1 84 ? 5.220 7.679 3.555 1.00 93.56 84 ILE A N 1
ATOM 663 C CA . ILE A 1 84 ? 4.127 8.439 4.177 1.00 93.56 84 ILE A CA 1
ATOM 664 C C . ILE A 1 84 ? 3.156 7.508 4.937 1.00 93.56 84 ILE A C 1
ATOM 666 O O . ILE A 1 84 ? 2.462 7.952 5.854 1.00 93.56 84 ILE A O 1
ATOM 670 N N . PHE A 1 85 ? 3.097 6.214 4.596 1.00 95.38 85 PHE A N 1
ATOM 671 C CA . PHE A 1 85 ? 2.179 5.252 5.218 1.00 95.38 85 PHE A CA 1
ATOM 672 C C . PHE A 1 85 ? 2.734 4.735 6.554 1.00 95.38 85 PHE A C 1
ATOM 674 O O . PHE A 1 85 ? 3.376 3.689 6.629 1.00 95.38 85 PHE A O 1
ATOM 681 N N . SER A 1 86 ? 2.442 5.450 7.640 1.00 93.25 86 SER A N 1
ATOM 682 C CA . SER A 1 86 ? 2.933 5.119 8.989 1.00 93.25 86 SER A CA 1
ATOM 683 C C . SER A 1 86 ? 2.412 3.785 9.548 1.00 93.25 86 SER A C 1
ATOM 685 O O . SER A 1 86 ? 3.023 3.206 10.448 1.00 93.25 86 SER A O 1
ATOM 687 N N . ASN A 1 87 ? 1.289 3.284 9.019 1.00 96.56 87 ASN A N 1
ATOM 688 C CA . ASN A 1 87 ? 0.642 2.046 9.461 1.00 96.56 87 ASN A CA 1
ATOM 689 C C . ASN A 1 87 ? 0.928 0.830 8.573 1.00 96.56 87 ASN A C 1
ATOM 691 O O . ASN A 1 87 ? 0.313 -0.223 8.761 1.00 96.56 87 ASN A O 1
ATOM 695 N N . LEU A 1 88 ? 1.859 0.960 7.630 1.00 97.69 88 LEU A N 1
ATOM 696 C CA . LEU A 1 88 ? 2.169 -0.080 6.664 1.00 97.69 88 LEU A CA 1
ATOM 697 C C . LEU A 1 88 ? 2.814 -1.296 7.343 1.00 97.69 88 LEU A C 1
ATOM 699 O O . LEU A 1 88 ? 3.816 -1.176 8.039 1.00 97.69 88 LEU A O 1
ATOM 703 N N . GLN A 1 89 ? 2.214 -2.465 7.132 1.00 97.81 89 GLN A N 1
ATOM 704 C CA . GLN A 1 89 ? 2.638 -3.760 7.671 1.00 97.81 89 GLN A CA 1
ATOM 705 C C . GLN A 1 89 ? 3.195 -4.675 6.582 1.00 97.81 89 GLN A C 1
ATOM 707 O O . GLN A 1 89 ? 4.094 -5.470 6.849 1.00 97.81 89 GLN A O 1
ATOM 712 N N . GLU A 1 90 ? 2.680 -4.566 5.356 1.00 97.88 90 GLU A N 1
ATOM 713 C CA . GLU A 1 90 ? 3.120 -5.375 4.223 1.00 97.88 90 GLU A CA 1
ATOM 714 C C . GLU A 1 90 ? 3.342 -4.507 2.982 1.00 97.88 90 GLU A C 1
ATOM 716 O O . GLU A 1 90 ? 2.443 -3.787 2.537 1.00 97.88 90 GLU A O 1
ATOM 721 N N . ILE A 1 91 ? 4.539 -4.617 2.411 1.00 95.19 91 ILE A N 1
ATOM 722 C CA . ILE A 1 91 ? 4.924 -4.036 1.129 1.00 95.19 91 ILE A CA 1
ATOM 723 C C . ILE A 1 91 ? 5.236 -5.176 0.162 1.00 95.19 91 ILE A C 1
ATOM 725 O O . ILE A 1 91 ? 6.056 -6.048 0.456 1.00 95.19 91 ILE A O 1
ATOM 729 N N . ILE A 1 92 ? 4.624 -5.138 -1.018 1.00 92.56 92 ILE A N 1
ATOM 730 C CA . ILE A 1 92 ? 4.976 -6.004 -2.143 1.00 92.56 92 ILE A CA 1
ATOM 731 C C . ILE A 1 92 ? 5.296 -5.117 -3.344 1.00 92.56 92 ILE A C 1
ATOM 733 O O . ILE A 1 92 ? 4.401 -4.473 -3.889 1.00 92.56 92 ILE A O 1
ATOM 737 N N . LEU A 1 93 ? 6.555 -5.093 -3.769 1.00 88.06 93 LEU A N 1
ATOM 738 C CA . LEU A 1 93 ? 6.990 -4.357 -4.960 1.00 88.06 93 LEU A CA 1
ATOM 739 C C . LEU A 1 93 ? 7.369 -5.348 -6.049 1.00 88.06 93 LEU A C 1
ATOM 741 O O . LEU A 1 93 ? 8.009 -6.360 -5.781 1.00 88.06 93 LEU A O 1
ATOM 745 N N . SER A 1 94 ? 6.941 -5.109 -7.277 1.00 82.88 94 SER A N 1
ATOM 746 C CA . SER A 1 94 ? 7.247 -5.980 -8.408 1.00 82.88 94 SER A CA 1
ATOM 747 C C . SER A 1 94 ? 7.598 -5.129 -9.620 1.00 82.88 94 SER A C 1
ATOM 749 O O . SER A 1 94 ? 6.890 -4.171 -9.925 1.00 82.88 94 SER A O 1
ATOM 751 N N . PHE A 1 95 ? 8.691 -5.490 -10.284 1.00 77.19 95 PHE A N 1
ATOM 752 C CA . PHE A 1 95 ? 9.277 -4.754 -11.403 1.00 77.19 95 PHE A CA 1
ATOM 753 C C . PHE A 1 95 ? 9.312 -5.654 -12.651 1.00 77.19 95 PHE A C 1
ATOM 755 O O . PHE A 1 95 ? 9.301 -6.883 -12.501 1.00 77.19 95 PHE A O 1
ATOM 762 N N . PRO A 1 96 ? 9.308 -5.091 -13.873 1.00 70.62 96 PRO A N 1
ATOM 763 C CA . PRO A 1 96 ? 9.255 -5.876 -15.096 1.00 70.62 96 PRO A CA 1
ATOM 764 C C . PRO A 1 96 ? 10.588 -6.587 -15.339 1.00 70.62 96 PRO A C 1
ATOM 766 O O . PRO A 1 96 ?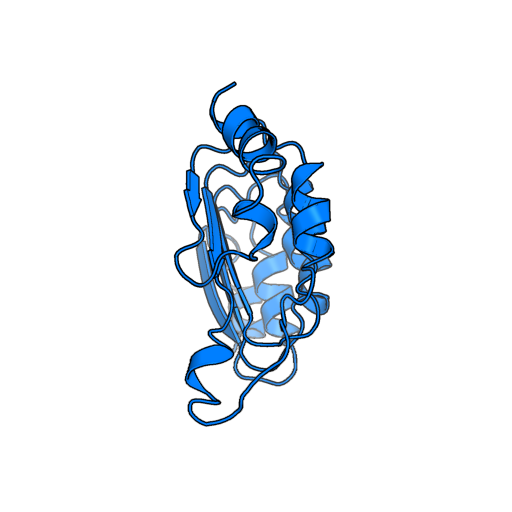 11.661 -6.096 -14.975 1.00 70.62 96 PRO A O 1
ATOM 769 N N . ASN A 1 97 ? 10.523 -7.752 -15.984 1.00 62.03 97 ASN A N 1
ATOM 770 C CA . ASN A 1 97 ? 11.711 -8.467 -16.426 1.00 62.03 97 ASN A CA 1
ATOM 771 C C . ASN A 1 97 ? 12.167 -7.947 -17.794 1.00 62.03 97 ASN A C 1
ATOM 773 O O . ASN A 1 97 ? 11.785 -8.488 -18.825 1.00 62.03 97 ASN A O 1
ATOM 777 N N . VAL A 1 98 ? 12.996 -6.900 -17.802 1.00 55.28 98 VAL A N 1
ATOM 778 C CA . VAL A 1 98 ? 13.549 -6.334 -19.049 1.00 55.28 98 VAL A CA 1
ATOM 779 C C . VAL A 1 98 ? 14.445 -7.350 -19.786 1.00 55.28 98 VAL A C 1
ATOM 781 O O . VAL A 1 98 ? 14.555 -7.303 -21.004 1.00 55.28 98 VAL A O 1
ATOM 784 N N . LEU A 1 99 ? 15.041 -8.320 -19.079 1.00 52.94 99 LEU A N 1
ATOM 785 C CA . LEU A 1 99 ? 15.958 -9.302 -19.675 1.00 52.94 99 LEU A CA 1
ATOM 786 C C . LEU A 1 99 ? 15.246 -10.403 -20.483 1.00 52.94 99 LEU A C 1
ATOM 788 O O . LEU A 1 99 ? 15.862 -10.969 -21.377 1.00 52.94 99 LEU A O 1
ATOM 792 N N . GLU A 1 100 ? 13.968 -10.692 -20.223 1.00 49.12 100 GLU A N 1
ATOM 793 C CA . GLU A 1 100 ? 13.204 -11.704 -20.984 1.00 49.12 100 GLU A CA 1
ATOM 794 C C . GLU A 1 100 ? 12.676 -11.187 -22.334 1.00 49.12 100 GLU A C 1
ATOM 796 O O . GLU A 1 100 ? 12.320 -11.980 -23.199 1.00 49.12 100 GLU A O 1
ATOM 801 N N . LEU A 1 101 ? 12.637 -9.867 -22.551 1.00 50.91 101 LEU A N 1
ATOM 802 C CA . LEU A 1 101 ? 12.167 -9.281 -23.816 1.00 50.91 101 LEU A CA 1
ATOM 803 C C . LEU A 1 101 ? 13.271 -9.156 -24.875 1.00 50.91 101 LEU A C 1
ATOM 805 O O . LEU A 1 101 ? 12.977 -8.948 -26.052 1.00 50.91 101 LEU A O 1
ATOM 809 N N . PHE A 1 102 ? 14.536 -9.303 -24.477 1.00 52.03 102 PHE A N 1
ATOM 810 C CA . PHE A 1 102 ? 15.691 -9.114 -25.350 1.00 52.03 102 PHE A CA 1
ATOM 811 C C . PHE A 1 102 ? 16.691 -10.263 -25.188 1.00 52.03 102 PHE A C 1
ATOM 813 O O . PHE A 1 102 ? 17.845 -10.044 -24.832 1.00 52.03 102 PHE A O 1
ATOM 820 N N . GLU A 1 103 ? 16.270 -11.496 -25.484 1.00 48.09 103 GLU A N 1
ATOM 821 C CA . GLU A 1 103 ? 17.132 -12.693 -25.409 1.00 48.09 103 GLU A CA 1
ATOM 822 C C . GLU A 1 103 ? 18.394 -12.630 -26.303 1.00 48.09 103 GLU A C 1
ATOM 824 O O . GLU A 1 103 ? 19.283 -13.461 -26.156 1.00 48.09 103 GLU A O 1
ATOM 829 N N . ASN A 1 104 ? 18.520 -11.641 -27.200 1.00 49.66 104 ASN A N 1
ATOM 830 C CA . ASN A 1 104 ? 19.548 -11.621 -28.249 1.00 49.66 104 ASN A CA 1
ATOM 831 C C . ASN A 1 104 ? 20.442 -10.369 -28.289 1.00 49.66 104 ASN A C 1
ATOM 833 O O . ASN A 1 104 ? 21.120 -10.153 -29.294 1.00 49.66 104 ASN A O 1
ATOM 837 N N . PHE A 1 105 ? 20.464 -9.535 -27.247 1.00 52.16 105 PHE A N 1
ATOM 838 C CA . PHE A 1 105 ? 21.350 -8.365 -27.216 1.00 52.16 105 PHE A CA 1
ATOM 839 C C . PHE A 1 105 ? 22.387 -8.479 -26.095 1.00 52.16 105 PHE A C 1
ATOM 841 O O . PHE A 1 105 ? 22.045 -8.575 -24.917 1.00 52.16 105 PHE A O 1
ATOM 848 N N . GLU A 1 106 ? 23.670 -8.443 -26.474 1.00 48.19 106 GLU A N 1
ATOM 849 C CA . GLU A 1 106 ? 24.781 -8.202 -25.551 1.00 48.19 106 GLU A CA 1
ATOM 850 C C . GLU A 1 106 ? 24.627 -6.790 -24.979 1.00 48.19 106 GLU A C 1
ATOM 852 O O . GLU A 1 106 ? 24.986 -5.797 -25.609 1.00 48.19 106 GLU A O 1
ATOM 857 N N . PHE A 1 107 ? 24.023 -6.691 -23.800 1.00 50.22 107 PHE A N 1
ATOM 858 C CA . PHE A 1 107 ? 23.811 -5.415 -23.140 1.00 50.22 107 PHE A CA 1
ATOM 859 C C . PHE A 1 107 ? 24.921 -5.141 -22.122 1.00 50.22 107 PHE A C 1
ATOM 861 O O . PHE A 1 107 ? 25.096 -5.886 -21.154 1.00 50.22 107 PHE A O 1
ATOM 868 N N . GLU A 1 108 ? 25.635 -4.027 -22.325 1.00 45.38 108 GLU A N 1
ATOM 869 C CA . GLU A 1 108 ? 26.344 -3.325 -21.253 1.00 45.38 108 GLU A CA 1
ATOM 870 C C . GLU A 1 108 ? 25.393 -3.131 -20.067 1.00 45.38 108 GLU A C 1
ATOM 872 O O . GLU A 1 108 ? 24.203 -2.903 -20.256 1.00 45.38 108 GLU A O 1
ATOM 877 N N . ASP A 1 109 ? 25.923 -3.271 -18.854 1.00 48.81 109 ASP A N 1
ATOM 878 C CA . ASP A 1 109 ? 25.216 -3.349 -17.573 1.00 48.81 109 ASP A CA 1
ATOM 879 C C . ASP A 1 109 ? 24.062 -2.324 -17.452 1.00 48.81 109 ASP A C 1
ATOM 881 O O . ASP A 1 109 ? 24.217 -1.230 -16.912 1.00 48.81 109 ASP A O 1
ATOM 885 N N . PHE A 1 110 ? 22.856 -2.691 -17.912 1.00 47.91 110 PHE A N 1
ATOM 886 C CA . PHE A 1 110 ? 21.606 -1.946 -17.708 1.00 47.91 110 PHE A CA 1
ATOM 887 C C . PHE A 1 110 ? 21.132 -2.096 -16.253 1.00 47.91 110 PHE A C 1
ATOM 889 O O . PHE A 1 110 ? 19.953 -2.286 -15.948 1.00 47.91 110 PHE A O 1
ATOM 896 N N . THR A 1 111 ? 22.060 -1.978 -15.304 1.00 51.41 111 THR A N 1
ATOM 897 C CA . THR A 1 111 ? 21.765 -1.566 -13.939 1.00 51.41 111 THR A CA 1
ATOM 898 C C . THR A 1 111 ? 21.283 -0.129 -13.976 1.00 51.41 111 THR A C 1
ATOM 900 O O . THR A 1 111 ? 22.003 0.786 -13.581 1.00 51.41 111 THR A O 1
ATOM 903 N N . ARG A 1 112 ? 20.063 0.099 -14.470 1.00 52.88 112 ARG A N 1
ATOM 904 C CA . ARG A 1 112 ? 19.399 1.372 -14.224 1.00 52.88 112 ARG A CA 1
ATOM 905 C C . ARG A 1 112 ? 19.299 1.503 -12.709 1.00 52.88 112 ARG A C 1
ATOM 907 O O . ARG A 1 112 ? 18.701 0.663 -12.033 1.00 52.88 112 ARG A O 1
ATOM 914 N N . GLU A 1 113 ? 20.009 2.485 -12.164 1.00 54.81 113 GLU A N 1
ATOM 915 C CA . GLU A 1 113 ? 19.970 2.781 -10.741 1.00 54.81 113 GLU A CA 1
ATOM 916 C C . GLU A 1 113 ? 18.535 3.230 -10.457 1.00 54.81 113 GLU A C 1
ATOM 918 O O . GLU A 1 113 ? 18.111 4.294 -10.899 1.00 54.81 113 GLU A O 1
ATOM 923 N N . PHE A 1 114 ? 17.750 2.391 -9.779 1.00 62.78 114 PHE A N 1
ATOM 924 C CA . PHE A 1 114 ? 16.417 2.771 -9.323 1.00 62.78 114 PHE A CA 1
ATOM 925 C C . PHE A 1 114 ? 16.590 3.812 -8.210 1.00 62.78 114 PHE A C 1
ATOM 927 O O . PHE A 1 114 ? 16.599 3.479 -7.021 1.00 62.78 114 PHE A O 1
ATOM 934 N N . ILE A 1 115 ? 16.783 5.075 -8.595 1.00 61.78 115 ILE A N 1
ATOM 935 C CA . ILE A 1 115 ? 17.023 6.204 -7.685 1.00 61.78 115 ILE A CA 1
ATOM 936 C C . ILE A 1 115 ? 15.904 6.281 -6.639 1.00 61.78 115 ILE A C 1
ATOM 938 O O . ILE A 1 115 ? 16.168 6.484 -5.454 1.00 61.78 115 ILE A O 1
ATOM 942 N N . ASP A 1 116 ? 14.661 6.011 -7.033 1.00 65.25 116 ASP A N 1
ATOM 943 C CA . ASP A 1 116 ? 13.531 6.010 -6.103 1.00 65.25 116 ASP A CA 1
ATOM 944 C C . ASP A 1 116 ? 13.540 4.843 -5.119 1.00 65.25 116 ASP A C 1
ATOM 946 O O . ASP A 1 116 ? 13.116 4.997 -3.971 1.00 65.25 116 ASP A O 1
ATOM 950 N N . PHE A 1 117 ? 14.098 3.697 -5.508 1.00 71.94 117 PHE A N 1
ATOM 951 C CA . PHE A 1 117 ? 14.315 2.602 -4.571 1.00 71.94 117 PHE A CA 1
ATOM 952 C C . PHE A 1 117 ? 15.382 2.973 -3.530 1.00 71.94 117 PHE A C 1
ATOM 954 O O . PHE A 1 117 ? 15.215 2.711 -2.339 1.00 71.94 117 PHE A O 1
ATOM 961 N N . LYS A 1 118 ? 16.450 3.665 -3.947 1.00 72.56 118 LYS A N 1
ATOM 962 C CA . LYS A 1 118 ? 17.460 4.222 -3.031 1.00 72.56 118 LYS A CA 1
ATOM 963 C C . LYS A 1 118 ? 16.848 5.239 -2.069 1.00 72.56 118 LYS A C 1
ATOM 965 O O . LYS A 1 118 ? 17.253 5.287 -0.914 1.00 72.56 118 LYS A O 1
ATOM 970 N N . ASN A 1 119 ? 15.856 6.011 -2.503 1.00 73.94 119 ASN A N 1
ATOM 971 C CA . ASN A 1 119 ? 15.143 6.942 -1.629 1.00 73.94 119 ASN A CA 1
ATOM 972 C C . ASN A 1 119 ? 14.296 6.218 -0.569 1.00 73.94 119 ASN A C 1
ATOM 974 O O . ASN A 1 119 ? 14.216 6.679 0.570 1.00 73.94 119 ASN A O 1
ATOM 978 N N . LEU A 1 120 ? 13.732 5.051 -0.903 1.00 79.06 120 LEU A N 1
ATOM 979 C CA . LEU A 1 120 ? 12.940 4.235 0.024 1.00 79.06 120 LEU A CA 1
ATOM 980 C C . LEU A 1 120 ? 13.747 3.771 1.252 1.00 79.06 120 LEU A C 1
ATOM 982 O O . LEU A 1 120 ? 13.174 3.601 2.323 1.00 79.06 120 LEU A O 1
ATOM 986 N N . GLN A 1 121 ? 15.075 3.637 1.141 1.00 75.94 121 GLN A N 1
ATOM 987 C CA . GLN A 1 121 ? 15.942 3.242 2.265 1.00 75.94 121 GLN A CA 1
ATOM 988 C C . GLN A 1 121 ? 15.998 4.273 3.406 1.00 75.94 121 GLN A C 1
ATOM 990 O O . GLN A 1 121 ? 16.472 3.959 4.497 1.00 75.94 121 GLN A O 1
ATOM 995 N N . TYR A 1 122 ? 15.600 5.519 3.132 1.00 81.00 122 TYR A N 1
ATOM 996 C CA . TYR A 1 122 ? 15.559 6.597 4.119 1.00 81.00 122 TYR A CA 1
ATOM 997 C C . TYR A 1 122 ? 14.172 6.752 4.753 1.00 81.00 122 TYR A C 1
ATOM 999 O O . TYR A 1 122 ? 14.017 7.543 5.683 1.00 81.00 122 TYR A O 1
ATOM 1007 N N . ALA A 1 123 ? 13.167 6.021 4.263 1.00 86.31 123 ALA A N 1
ATOM 1008 C CA . ALA A 1 123 ? 11.836 6.012 4.848 1.00 86.31 123 ALA A CA 1
ATOM 1009 C C . ALA A 1 123 ? 11.812 5.193 6.147 1.00 86.31 123 ALA A C 1
ATOM 1011 O O . ALA A 1 123 ? 12.508 4.188 6.280 1.00 86.31 123 ALA A O 1
ATOM 1012 N N . ASN A 1 124 ? 10.986 5.623 7.102 1.00 87.06 124 ASN A N 1
ATOM 1013 C CA . ASN A 1 124 ? 10.782 4.922 8.364 1.00 87.06 124 ASN A CA 1
ATOM 1014 C C . ASN A 1 124 ? 9.459 4.148 8.325 1.00 87.06 124 ASN A C 1
ATOM 1016 O O . ASN A 1 124 ? 8.405 4.748 8.113 1.00 87.06 124 ASN A O 1
ATOM 1020 N N . PHE A 1 125 ? 9.509 2.840 8.581 1.00 90.81 125 PHE A N 1
ATOM 1021 C CA . PHE A 1 125 ? 8.337 1.967 8.582 1.00 90.81 125 PHE A CA 1
ATOM 1022 C C . PHE A 1 125 ? 8.157 1.257 9.929 1.00 90.81 125 PHE A C 1
ATOM 1024 O O . PHE A 1 125 ? 8.434 0.064 10.042 1.00 90.81 125 PHE A O 1
ATOM 1031 N N . PRO A 1 126 ? 7.646 1.949 10.960 1.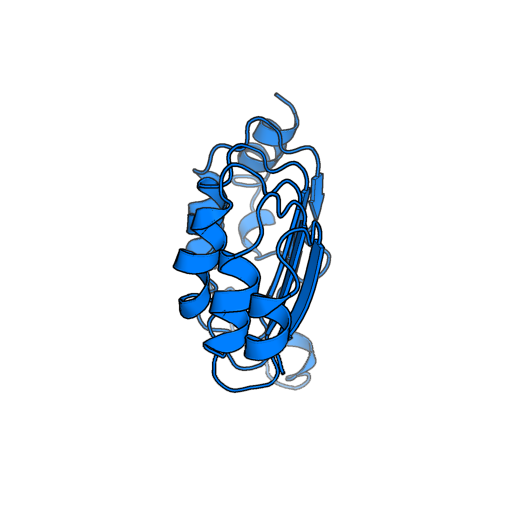00 91.62 126 PRO A N 1
ATOM 1032 C CA . PRO A 1 126 ? 7.653 1.443 12.336 1.00 91.62 126 PRO A CA 1
ATOM 1033 C C . PRO A 1 126 ? 6.763 0.211 12.570 1.00 91.62 126 PRO A C 1
ATOM 1035 O O . PRO A 1 126 ? 6.802 -0.372 13.647 1.00 91.62 126 PRO A O 1
ATOM 1038 N N . LYS A 1 127 ? 5.906 -0.156 11.608 1.00 95.94 127 LYS A N 1
ATOM 1039 C CA . LYS A 1 127 ? 4.985 -1.301 11.708 1.00 95.94 127 LYS A CA 1
ATOM 1040 C C . LYS A 1 127 ? 5.203 -2.354 10.624 1.00 95.94 127 LYS A C 1
ATOM 1042 O O . LYS A 1 127 ? 4.406 -3.290 10.546 1.00 95.94 127 LYS A O 1
ATOM 1047 N N . LEU A 1 128 ? 6.236 -2.208 9.790 1.00 96.12 128 LEU A N 1
ATOM 1048 C CA . LEU A 1 128 ? 6.465 -3.093 8.652 1.00 96.12 128 LEU A CA 1
ATOM 1049 C C . LEU A 1 128 ? 6.937 -4.462 9.128 1.00 96.12 128 LEU A C 1
ATOM 1051 O O . LEU A 1 128 ? 7.978 -4.597 9.754 1.00 96.12 128 LEU A O 1
ATOM 1055 N N . GLN A 1 129 ? 6.162 -5.483 8.788 1.00 95.44 129 GLN A N 1
ATOM 1056 C CA . GLN A 1 129 ? 6.433 -6.878 9.132 1.00 95.44 129 GLN A CA 1
ATOM 1057 C C . GLN A 1 129 ? 6.881 -7.678 7.912 1.00 95.44 129 GLN A C 1
ATOM 1059 O O . GLN A 1 129 ? 7.484 -8.739 8.036 1.00 95.44 129 GLN A O 1
ATOM 1064 N N . THR A 1 130 ? 6.520 -7.231 6.710 1.00 94.69 130 THR A N 1
ATOM 1065 C CA . THR A 1 130 ? 6.753 -7.984 5.481 1.00 94.69 130 THR A CA 1
ATOM 1066 C C . THR A 1 130 ? 7.130 -7.047 4.347 1.00 94.69 130 THR A C 1
ATOM 1068 O O . THR A 1 130 ? 6.343 -6.193 3.948 1.00 94.69 130 THR A O 1
ATOM 1071 N N . LEU A 1 131 ? 8.311 -7.267 3.779 1.00 91.56 131 LEU A N 1
ATOM 1072 C CA . LEU A 1 131 ? 8.735 -6.698 2.506 1.00 91.56 131 LEU A CA 1
ATOM 1073 C C . LEU A 1 131 ? 8.986 -7.851 1.535 1.00 91.56 131 LEU A C 1
ATOM 1075 O O . LEU A 1 131 ? 9.800 -8.729 1.810 1.00 91.56 131 LEU A O 1
ATOM 1079 N N . LYS A 1 132 ? 8.270 -7.867 0.410 1.00 89.31 132 LYS A N 1
ATOM 1080 C CA . LYS A 1 132 ? 8.442 -8.864 -0.652 1.00 89.31 132 LYS A CA 1
ATOM 1081 C C . LYS A 1 132 ? 8.771 -8.171 -1.964 1.00 89.31 132 LYS A C 1
ATOM 1083 O O . LYS A 1 132 ? 8.076 -7.243 -2.374 1.00 89.31 132 LYS A O 1
ATOM 1088 N N . ILE A 1 133 ? 9.788 -8.685 -2.645 1.00 83.75 133 ILE A N 1
ATOM 1089 C CA . ILE A 1 133 ? 10.169 -8.268 -3.995 1.00 83.75 133 ILE A CA 1
ATOM 1090 C C . ILE A 1 133 ? 10.260 -9.538 -4.851 1.00 83.75 133 ILE A C 1
ATOM 1092 O O . ILE A 1 133 ? 11.351 -10.064 -5.052 1.00 83.75 133 ILE A O 1
ATOM 1096 N N . PRO A 1 134 ? 9.114 -10.124 -5.253 1.00 75.38 134 PRO A N 1
ATOM 1097 C CA . PRO A 1 134 ? 9.091 -11.442 -5.890 1.00 75.38 134 PRO A CA 1
ATOM 1098 C C . PRO A 1 134 ? 9.705 -11.462 -7.296 1.00 75.38 134 PRO A C 1
ATOM 1100 O O . PRO A 1 134 ? 10.090 -12.531 -7.757 1.00 75.38 134 PRO A O 1
ATOM 1103 N N . PHE A 1 135 ? 9.811 -10.310 -7.964 1.00 66.31 135 PHE A N 1
ATOM 1104 C CA . PHE A 1 135 ? 10.365 -10.190 -9.313 1.00 66.31 135 PHE A CA 1
ATOM 1105 C C . PHE A 1 135 ? 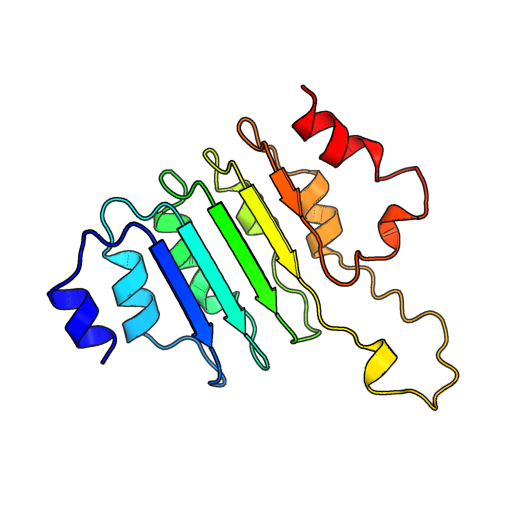11.400 -9.067 -9.353 1.00 66.31 135 PHE A C 1
ATOM 1107 O O . PHE A 1 135 ? 11.106 -7.965 -8.888 1.00 66.31 135 PHE A O 1
ATOM 1114 N N . HIS A 1 136 ? 12.590 -9.393 -9.875 1.00 62.81 136 HIS A N 1
ATOM 1115 C CA . HIS A 1 136 ? 13.761 -8.531 -10.084 1.00 62.81 136 HIS A CA 1
ATOM 1116 C C . HIS A 1 136 ? 13.972 -7.435 -9.047 1.00 62.81 136 HIS A C 1
ATOM 1118 O O . HIS A 1 136 ? 13.520 -6.301 -9.173 1.00 62.81 136 HIS A O 1
ATOM 1124 N N . CYS A 1 137 ? 14.761 -7.778 -8.035 1.00 59.00 137 CYS A N 1
ATOM 1125 C CA . CYS A 1 137 ? 15.314 -6.799 -7.120 1.00 59.00 137 CYS A CA 1
ATOM 1126 C C . CYS A 1 137 ? 16.411 -5.981 -7.836 1.00 59.00 137 CYS A C 1
ATOM 1128 O O . CYS A 1 137 ? 17.334 -6.593 -8.391 1.00 59.00 137 CYS A O 1
ATOM 1130 N N . PRO A 1 138 ? 16.365 -4.633 -7.834 1.00 55.66 138 PRO A N 1
ATOM 1131 C CA . PRO A 1 138 ? 17.439 -3.810 -8.382 1.00 55.66 138 PRO A CA 1
ATOM 1132 C C . PRO A 1 138 ? 18.800 -4.241 -7.820 1.00 55.66 138 PRO A C 1
ATOM 1134 O O . PRO A 1 138 ? 18.958 -4.390 -6.606 1.00 55.66 138 PRO A O 1
ATOM 1137 N N . LYS A 1 139 ? 19.803 -4.422 -8.691 1.00 52.06 139 LYS A N 1
ATOM 1138 C CA . LYS A 1 139 ? 21.160 -4.928 -8.365 1.00 52.06 139 LYS A CA 1
ATOM 1139 C C . LYS A 1 139 ? 21.900 -4.155 -7.248 1.00 52.06 139 LYS A C 1
ATOM 1141 O O . LYS A 1 139 ? 22.933 -4.633 -6.786 1.00 52.06 139 LYS A O 1
ATOM 1146 N N . LEU A 1 140 ? 21.358 -3.039 -6.746 1.00 49.75 140 LEU A N 1
ATOM 1147 C CA . LEU A 1 140 ? 21.816 -2.348 -5.532 1.00 49.75 140 LEU A CA 1
ATOM 1148 C C . LEU A 1 140 ? 21.895 -3.268 -4.295 1.00 49.75 140 LEU A C 1
ATOM 1150 O O . LEU A 1 140 ? 22.728 -3.024 -3.426 1.00 49.75 140 LEU A O 1
ATOM 1154 N N . PHE A 1 141 ? 21.117 -4.356 -4.235 1.00 44.69 141 PHE A N 1
ATOM 1155 C CA . PHE A 1 141 ? 21.201 -5.325 -3.131 1.00 44.69 141 PHE A CA 1
ATOM 1156 C C . PHE A 1 141 ? 22.401 -6.276 -3.186 1.00 44.69 141 PHE A C 1
ATOM 1158 O O . PHE A 1 141 ? 22.753 -6.839 -2.160 1.00 44.69 141 PHE A O 1
ATOM 1165 N N . LYS A 1 142 ? 23.080 -6.450 -4.329 1.00 42.75 142 LYS A N 1
ATOM 1166 C CA . LYS A 1 142 ? 24.208 -7.403 -4.413 1.00 42.75 142 LYS A CA 1
ATOM 1167 C C . LYS A 1 142 ? 25.529 -6.850 -3.874 1.00 42.75 142 LYS A C 1
ATOM 1169 O O . LYS A 1 142 ? 26.447 -7.622 -3.613 1.00 42.75 142 LYS A O 1
ATOM 1174 N N . SER A 1 143 ? 25.644 -5.534 -3.688 1.00 42.03 143 SER A N 1
ATOM 1175 C CA . SER A 1 143 ? 26.754 -4.955 -2.928 1.00 42.03 143 SER A CA 1
ATOM 1176 C C . SER A 1 143 ? 26.287 -4.821 -1.478 1.00 42.03 143 SER A C 1
ATOM 1178 O O . SER A 1 143 ? 25.370 -4.044 -1.216 1.00 42.03 143 SER A O 1
ATOM 1180 N N . GLY A 1 144 ? 26.874 -5.576 -0.542 1.00 43.41 144 GLY A N 1
ATOM 1181 C CA . GLY A 1 144 ? 26.443 -5.725 0.868 1.00 43.41 144 GLY A CA 1
ATOM 1182 C C . GLY A 1 144 ? 26.395 -4.453 1.739 1.00 43.41 144 GLY A C 1
ATOM 1183 O O . GLY A 1 144 ? 26.419 -4.520 2.966 1.00 43.41 144 GLY A O 1
ATOM 1184 N N . LYS A 1 145 ? 26.342 -3.267 1.128 1.00 46.00 145 LYS A N 1
ATOM 1185 C CA . LYS A 1 145 ? 26.222 -1.955 1.765 1.00 46.00 145 LYS A CA 1
ATOM 1186 C C . LYS A 1 145 ? 24.764 -1.544 2.030 1.00 46.00 145 LYS A C 1
ATOM 1188 O O . LYS A 1 145 ? 24.541 -0.709 2.903 1.00 46.00 145 LYS A O 1
ATOM 1193 N N . TYR A 1 146 ? 23.793 -2.123 1.312 1.00 46.47 146 TYR A N 1
ATOM 1194 C CA . TYR A 1 146 ? 22.382 -1.694 1.338 1.00 46.47 146 TYR A CA 1
ATOM 1195 C C . TYR A 1 146 ? 21.399 -2.727 1.912 1.00 46.47 146 TYR A C 1
ATOM 1197 O O . TYR A 1 146 ? 20.364 -2.320 2.438 1.00 46.47 146 TYR A O 1
ATOM 1205 N N . GLU A 1 147 ? 21.742 -4.025 1.904 1.00 44.88 147 GLU A N 1
ATOM 1206 C CA . GLU A 1 147 ? 20.948 -5.100 2.539 1.00 44.88 147 GLU A CA 1
ATOM 1207 C C . GLU A 1 147 ? 20.614 -4.775 4.002 1.00 44.88 147 GLU A C 1
ATOM 1209 O O . GLU A 1 147 ? 19.482 -4.930 4.450 1.00 44.88 147 GLU A O 1
ATOM 1214 N N . ASN A 1 148 ? 21.573 -4.209 4.735 1.00 46.12 148 ASN A N 1
ATOM 1215 C CA . ASN A 1 148 ? 21.441 -4.055 6.176 1.00 46.12 148 ASN A CA 1
ATOM 1216 C C . ASN A 1 148 ? 20.420 -2.995 6.624 1.00 46.12 148 ASN A C 1
ATOM 1218 O O . ASN A 1 148 ? 19.890 -3.127 7.713 1.00 46.12 148 ASN A O 1
ATOM 1222 N N . LYS A 1 149 ? 20.095 -1.934 5.873 1.00 51.16 149 LYS A N 1
ATOM 1223 C CA . LYS A 1 149 ? 19.271 -0.841 6.451 1.00 51.16 149 LYS A CA 1
ATOM 1224 C C . LYS A 1 149 ? 17.765 -1.092 6.412 1.00 51.16 149 LYS A C 1
ATOM 1226 O O . LYS A 1 149 ? 17.102 -0.907 7.428 1.00 51.16 149 LYS A O 1
ATOM 1231 N N . LEU A 1 150 ? 17.236 -1.531 5.271 1.00 51.62 150 LEU A N 1
ATOM 1232 C CA . LEU A 1 150 ? 15.814 -1.869 5.144 1.00 51.62 150 LEU A CA 1
ATOM 1233 C C . LEU A 1 150 ? 15.480 -3.154 5.913 1.00 51.62 150 LEU A C 1
ATOM 1235 O O . LEU A 1 150 ? 14.451 -3.200 6.578 1.00 51.62 150 LEU A O 1
ATOM 1239 N N . GLU A 1 151 ? 16.369 -4.153 5.910 1.00 47.78 151 GLU A N 1
ATOM 1240 C CA . GLU A 1 151 ? 16.171 -5.365 6.712 1.00 47.78 151 GLU A CA 1
ATOM 1241 C C . GLU A 1 151 ? 16.301 -5.116 8.218 1.00 47.78 151 GLU A C 1
ATOM 1243 O O . GLU A 1 151 ? 15.525 -5.681 8.989 1.00 47.78 151 GLU A O 1
ATOM 1248 N N . ASN A 1 152 ? 17.228 -4.258 8.665 1.00 44.28 152 ASN A N 1
ATOM 1249 C CA . ASN A 1 152 ? 17.335 -3.938 10.092 1.00 44.28 152 ASN A CA 1
ATOM 1250 C C . ASN A 1 152 ? 16.141 -3.117 10.589 1.00 44.28 152 ASN A C 1
ATOM 1252 O O . ASN A 1 152 ? 15.765 -3.279 11.743 1.00 44.28 152 ASN A O 1
ATOM 1256 N N . SER A 1 153 ? 15.496 -2.316 9.731 1.00 47.91 153 SER A N 1
ATOM 1257 C CA . SER A 1 153 ? 14.255 -1.611 10.086 1.00 47.91 153 SER A CA 1
ATOM 1258 C C . SER A 1 153 ? 13.041 -2.544 10.228 1.00 47.91 153 SER A C 1
ATOM 1260 O O . SER A 1 153 ? 12.045 -2.138 10.812 1.00 47.91 153 SER A O 1
ATOM 1262 N N . ILE A 1 154 ? 13.116 -3.773 9.698 1.00 43.78 154 ILE A N 1
ATOM 1263 C CA . ILE A 1 154 ? 12.104 -4.836 9.867 1.00 43.78 154 ILE A CA 1
ATOM 1264 C C . ILE A 1 154 ? 12.402 -5.683 11.124 1.00 43.78 154 ILE A C 1
ATOM 1266 O O . ILE A 1 154 ? 11.528 -6.388 11.623 1.00 43.78 154 ILE A O 1
ATOM 1270 N N . LYS A 1 155 ? 13.635 -5.627 11.649 1.00 36.47 155 LYS A N 1
ATOM 1271 C CA . LYS A 1 155 ? 14.102 -6.424 12.799 1.00 36.47 155 LYS A CA 1
ATOM 1272 C C . LYS A 1 155 ? 14.202 -5.639 14.120 1.00 36.47 155 LYS A C 1
ATOM 1274 O O . LYS A 1 155 ? 14.501 -6.266 15.135 1.00 36.47 155 LYS A O 1
ATOM 1279 N N . SER A 1 156 ? 13.987 -4.319 14.120 1.00 35.41 156 SER A N 1
ATOM 1280 C CA . SER A 1 156 ? 13.992 -3.445 15.313 1.00 35.41 156 SER A CA 1
ATOM 1281 C C . SER A 1 156 ? 12.585 -3.123 15.794 1.00 35.41 156 SER A C 1
ATOM 1283 O O . SER A 1 156 ? 12.353 -3.196 17.018 1.00 35.41 156 SER A O 1
#

Organism: Rhizophagus irregularis (strain DAOM 181602 / DAOM 197198 / MUCL 43194) (NCBI:txid747089)

Sequence (156 aa):
FFYQLSQVCHNLQSIAIIINNNYVSNGLKELISLQNNLKNIALSTFDNNLADIIPTLIKHSNSITKLRLYNSDEDNLPLSFIGIFSNLQEIILSFPNVLELFENFEFEDFTREFIDFKNLQYANFPKLQTLKIPFHCPKLFKSGKYENKLENSIKS

pLDDT: mean 78.89, std 19.43, range [35.41, 98.5]

InterPro domains:
  IPR032675 Leucine-rich repeat domain superfamily [G3DSA:3.80.10.10] (1-147)

Foldseek 3Di:
DLLVLLVVDQADQEDADEDEDADDDPSNLSSLQRHPAHAYYAYAYENYACPVSLVSVLSNLARHQYYHYHYADPPQRQQLSVLSNQNHAEYEYEYDDPCVVCVDDPDDPPLPPNVNVVNCLPRQHQRHQYYHYPYDDRCVVVPVPRVCRVVVSNVD